Protein AF-A0A9E2F1D5-F1 (afdb_monomer_lite)

Foldseek 3Di:
DDDDDDDPDPDDDDDPDDDDPPDQDPVNLVVQLVVQLVVVCVVVVVPDDSVVSSVVSNVVSVVVVVVVD

Organism: Psychracetigena formicireducens (NCBI:txid2986056)

Structure (mmCIF, N/CA/C/O backbone):
data_AF-A0A9E2F1D5-F1
#
_entry.id   AF-A0A9E2F1D5-F1
#
loop_
_atom_site.group_PDB
_atom_site.id
_atom_site.type_symbol
_atom_site.label_atom_id
_atom_site.label_alt_id
_atom_site.label_comp_id
_atom_site.label_asym_id
_atom_site.label_entity_id
_atom_site.label_seq_id
_atom_site.pdbx_PDB_ins_code
_atom_site.Cartn_x
_atom_site.Cartn_y
_atom_site.Cartn_z
_atom_site.occupancy
_atom_site.B_iso_or_equiv
_atom_site.auth_seq_id
_atom_site.auth_comp_id
_atom_site.auth_asym_id
_atom_site.auth_atom_id
_atom_site.pdbx_PDB_model_num
ATOM 1 N N . MET A 1 1 ? -14.028 44.613 -19.759 1.00 50.78 1 MET A N 1
ATOM 2 C CA . MET A 1 1 ? -14.670 43.432 -19.139 1.00 50.78 1 MET A CA 1
ATOM 3 C C . MET A 1 1 ? -13.745 42.913 -18.052 1.00 50.78 1 MET A C 1
ATOM 5 O O . MET A 1 1 ? -12.676 42.424 -18.380 1.00 50.78 1 MET A O 1
ATOM 9 N N . ILE A 1 2 ? -14.104 43.083 -16.779 1.00 49.28 2 ILE A N 1
ATOM 10 C CA . ILE A 1 2 ? -13.332 42.569 -15.639 1.00 49.28 2 ILE A CA 1
ATOM 11 C C . ILE A 1 2 ? -14.125 41.386 -15.080 1.00 49.28 2 ILE A C 1
ATOM 13 O O . ILE A 1 2 ? -15.299 41.558 -14.759 1.00 49.28 2 ILE A O 1
ATOM 17 N N . LYS A 1 3 ? -13.519 40.201 -14.977 1.00 55.00 3 LYS A N 1
ATOM 18 C CA . LYS A 1 3 ? -14.048 39.103 -14.159 1.00 55.00 3 LYS A CA 1
ATOM 19 C C . LYS A 1 3 ? -12.958 38.635 -13.197 1.00 55.00 3 LYS A C 1
ATOM 21 O O . LYS A 1 3 ? -11.813 38.427 -13.584 1.00 55.00 3 LYS A O 1
ATOM 26 N N . GLN A 1 4 ? -13.355 38.595 -11.934 1.00 48.19 4 GLN A N 1
ATOM 27 C CA . GLN A 1 4 ? -12.581 38.351 -10.723 1.00 48.19 4 GLN A CA 1
ATOM 28 C C . GLN A 1 4 ? -12.221 36.856 -10.587 1.00 48.19 4 GLN A C 1
ATOM 30 O O . GLN A 1 4 ? -12.977 36.004 -11.035 1.00 48.19 4 GLN A O 1
ATOM 35 N N . THR A 1 5 ? -10.971 36.555 -10.215 1.00 46.53 5 THR A N 1
ATOM 36 C CA . THR A 1 5 ? -10.509 35.919 -8.957 1.00 46.53 5 THR A CA 1
ATOM 37 C C . THR A 1 5 ? -11.034 34.523 -8.632 1.00 46.53 5 THR A C 1
ATOM 39 O O . THR A 1 5 ? -12.218 34.376 -8.380 1.00 46.53 5 THR A O 1
ATOM 42 N N . GLU A 1 6 ? -10.106 33.593 -8.373 1.00 51.00 6 GLU A N 1
ATOM 43 C CA . GLU A 1 6 ? -10.179 32.710 -7.201 1.00 51.00 6 GLU A CA 1
ATOM 44 C C . GLU A 1 6 ? -8.765 32.270 -6.774 1.00 51.00 6 GLU A C 1
ATOM 46 O O . GLU A 1 6 ? -8.118 31.416 -7.375 1.00 51.00 6 GLU A O 1
ATOM 51 N N . LYS A 1 7 ? -8.250 32.916 -5.719 1.00 45.06 7 LYS A N 1
ATOM 52 C CA . LYS A 1 7 ? -7.096 32.433 -4.956 1.00 45.06 7 LYS A CA 1
ATOM 53 C C . LYS A 1 7 ? -7.579 31.257 -4.112 1.00 45.06 7 LYS A C 1
ATOM 55 O O . LYS A 1 7 ? -8.291 31.475 -3.133 1.00 45.06 7 LYS A O 1
ATOM 60 N N . VAL A 1 8 ? -7.158 30.038 -4.444 1.00 49.16 8 VAL A N 1
ATOM 61 C CA . VAL A 1 8 ? -7.350 28.875 -3.568 1.00 49.16 8 VAL A CA 1
ATOM 62 C C . VAL A 1 8 ? -6.535 29.094 -2.293 1.00 49.16 8 VAL A C 1
ATOM 64 O O . VAL A 1 8 ? -5.313 28.943 -2.264 1.00 49.16 8 VAL A O 1
ATOM 67 N N . LYS A 1 9 ? -7.226 29.500 -1.226 1.00 42.50 9 LYS A N 1
ATOM 68 C CA . LYS A 1 9 ? -6.691 29.531 0.134 1.00 42.50 9 LYS A CA 1
ATOM 69 C C . LYS A 1 9 ? -6.523 28.088 0.605 1.00 42.50 9 LYS A C 1
ATOM 71 O O . LYS A 1 9 ? -7.497 27.431 0.955 1.00 42.50 9 LYS A O 1
ATOM 76 N N . ARG A 1 10 ? -5.284 27.597 0.634 1.00 52.84 10 ARG A N 1
ATOM 77 C CA . ARG A 1 10 ? -4.928 26.431 1.449 1.00 52.84 10 ARG A CA 1
ATOM 78 C C . ARG A 1 10 ? -4.913 26.885 2.906 1.00 52.84 10 ARG A C 1
ATOM 80 O O . ARG A 1 10 ? -3.957 27.517 3.344 1.00 52.84 10 ARG A O 1
ATOM 87 N N . SER A 1 11 ? -5.991 26.610 3.628 1.00 46.19 11 SER A N 1
ATOM 88 C CA . SER A 1 11 ? -5.986 26.671 5.089 1.00 46.19 11 SER A CA 1
ATOM 89 C C . SER A 1 11 ? -5.486 25.329 5.631 1.00 46.19 11 SER A C 1
ATOM 91 O O . SER A 1 11 ? -5.996 24.297 5.193 1.00 46.19 11 SER A O 1
ATOM 93 N N . PRO A 1 12 ? -4.525 25.300 6.573 1.00 51.06 12 PRO A N 1
ATOM 94 C CA . PRO A 1 12 ? -4.166 24.076 7.265 1.00 51.06 12 PRO A CA 1
ATOM 95 C C . PRO A 1 12 ? -5.228 23.829 8.339 1.00 51.06 12 PRO A C 1
ATOM 97 O O . PRO A 1 12 ? -5.243 24.472 9.386 1.00 51.06 12 PRO A O 1
ATOM 100 N N . ALA A 1 13 ? -6.153 22.924 8.054 1.00 51.78 13 ALA A N 1
ATOM 101 C CA . ALA A 1 13 ? -7.037 22.333 9.048 1.00 51.78 13 ALA A CA 1
ATOM 102 C C . ALA A 1 13 ? -6.621 20.862 9.169 1.00 51.78 13 ALA A C 1
ATOM 104 O O . ALA A 1 13 ? -6.514 20.182 8.160 1.00 51.78 13 ALA A O 1
ATOM 105 N N . GLY A 1 14 ? -6.325 20.302 10.329 1.00 48.81 14 GLY A N 1
ATOM 106 C CA . GLY A 1 14 ? -6.450 20.797 11.685 1.00 48.81 14 GLY A CA 1
ATOM 107 C C . GLY A 1 14 ? -6.340 19.595 12.624 1.00 48.81 14 GLY A C 1
ATOM 108 O O . GLY A 1 14 ? -6.596 18.470 12.217 1.00 48.81 14 GLY A O 1
ATOM 109 N N . GLY A 1 15 ? -5.968 19.860 13.875 1.00 45.78 15 GLY A N 1
ATOM 110 C CA . GLY A 1 15 ? -6.310 19.016 15.019 1.00 45.78 15 GLY A CA 1
ATOM 111 C C . GLY A 1 15 ? -5.649 17.641 15.089 1.00 45.78 15 GLY A C 1
ATOM 112 O O . GLY A 1 15 ? -6.108 16.673 14.499 1.00 45.78 15 GLY A O 1
ATOM 113 N N . ARG A 1 16 ? -4.649 17.514 15.963 1.00 58.06 16 ARG A N 1
ATOM 114 C CA . ARG A 1 16 ? -4.250 16.218 16.519 1.00 58.06 16 ARG A CA 1
ATOM 115 C C . ARG A 1 16 ? -5.418 15.666 17.348 1.00 58.06 16 ARG A C 1
ATOM 117 O O . ARG A 1 16 ? -5.617 16.099 18.484 1.00 58.06 16 ARG A O 1
ATOM 124 N N . ILE A 1 17 ? -6.203 14.756 16.777 1.00 57.00 17 ILE A N 1
ATOM 125 C CA . ILE A 1 17 ? -7.278 14.055 17.488 1.00 57.00 17 ILE A CA 1
ATOM 126 C C . ILE A 1 17 ? -6.639 12.962 18.360 1.00 57.00 17 ILE A C 1
ATOM 128 O O . ILE A 1 17 ? -5.810 12.182 17.900 1.00 57.00 17 ILE A O 1
ATOM 132 N N . LYS A 1 18 ? -6.964 12.977 19.657 1.00 55.19 18 LYS A N 1
ATOM 133 C CA . LYS A 1 18 ? -6.534 11.995 20.670 1.00 55.19 18 LYS A CA 1
ATOM 134 C C . LYS A 1 18 ? -7.420 10.736 20.605 1.00 55.19 18 LYS A C 1
ATOM 136 O O . LYS A 1 18 ? -8.548 10.834 20.129 1.00 55.19 18 LYS A O 1
ATOM 141 N N . PRO A 1 19 ? -6.926 9.571 21.063 1.00 52.09 19 PRO A N 1
ATOM 142 C CA . PRO A 1 19 ? -7.259 8.283 20.469 1.00 52.09 19 PRO A CA 1
ATOM 143 C C . PRO A 1 19 ? -8.662 7.817 20.857 1.00 52.09 19 PRO A C 1
ATOM 145 O O . PRO A 1 19 ? -8.934 7.502 22.016 1.00 52.09 19 PRO A O 1
ATOM 148 N N . ALA A 1 20 ? -9.544 7.729 19.862 1.00 53.47 20 ALA A N 1
ATOM 149 C CA . ALA A 1 20 ? -10.605 6.734 19.895 1.00 53.47 20 ALA A CA 1
ATOM 150 C C . ALA A 1 20 ? -9.934 5.353 19.805 1.00 53.47 20 ALA A C 1
ATOM 152 O O . ALA A 1 20 ? -8.912 5.241 19.135 1.00 53.47 20 ALA A O 1
ATOM 153 N N . SER A 1 21 ? -10.468 4.355 20.523 1.00 54.38 21 SER A N 1
ATOM 154 C CA . SER A 1 21 ? -10.097 2.923 20.477 1.00 54.38 21 SER A CA 1
ATOM 155 C C . SER A 1 21 ? -9.250 2.553 19.255 1.00 54.38 21 SER A C 1
ATOM 157 O O . SER A 1 21 ? -9.730 2.807 18.157 1.00 54.38 21 SER A O 1
ATOM 159 N N . GLU A 1 22 ? -8.063 1.962 19.489 1.00 62.19 22 GLU A N 1
ATOM 160 C CA . GLU A 1 22 ? -6.956 1.545 18.584 1.00 62.19 22 GLU A CA 1
ATOM 161 C C . GLU A 1 22 ? -7.381 0.795 17.302 1.00 62.19 22 G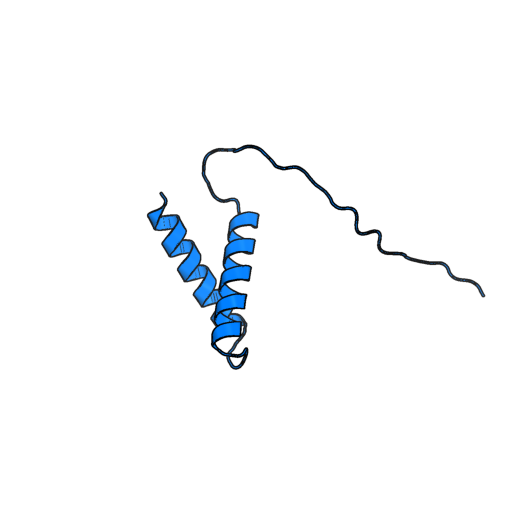LU A C 1
ATOM 163 O O . GLU A 1 22 ? -6.924 -0.298 16.978 1.00 62.19 22 GLU A O 1
ATOM 168 N N . LYS A 1 23 ? -8.316 1.358 16.557 1.00 75.94 23 LYS A N 1
ATOM 169 C CA . LYS A 1 23 ? -8.866 0.845 15.321 1.00 75.94 23 LYS A CA 1
ATOM 170 C C . LYS A 1 23 ? -8.542 1.894 14.288 1.00 75.94 23 LYS A C 1
ATOM 172 O O . LYS A 1 23 ? -9.073 2.999 14.329 1.00 75.94 23 LYS A O 1
ATOM 177 N N . VAL A 1 24 ? -7.651 1.517 13.387 1.00 85.69 24 VAL A N 1
ATOM 178 C CA . VAL A 1 24 ? -7.261 2.338 12.248 1.00 85.69 24 VAL A CA 1
ATOM 179 C C . VAL A 1 24 ? -8.520 2.759 11.490 1.00 85.69 24 VAL A C 1
ATOM 181 O O . VAL A 1 24 ? -9.330 1.915 11.091 1.00 85.69 24 VAL A O 1
ATOM 184 N N . THR A 1 25 ? -8.702 4.069 11.345 1.00 91.12 25 THR A N 1
ATOM 185 C CA . THR A 1 25 ? -9.814 4.673 10.603 1.00 91.12 25 THR A CA 1
ATOM 186 C C . THR A 1 25 ? -9.695 4.382 9.105 1.00 91.12 25 THR A C 1
ATOM 188 O O . THR A 1 25 ? -8.648 3.950 8.614 1.00 91.12 25 THR A O 1
ATOM 191 N N . ALA A 1 26 ? -10.771 4.593 8.343 1.00 91.06 26 ALA A N 1
ATOM 192 C CA . ALA A 1 26 ? -10.742 4.372 6.896 1.00 91.06 26 ALA A CA 1
ATOM 193 C C . ALA A 1 26 ? -9.755 5.325 6.200 1.00 91.06 26 ALA A C 1
ATOM 195 O O . ALA A 1 26 ? -9.042 4.919 5.284 1.00 91.06 26 ALA A O 1
ATOM 196 N N . GLU A 1 27 ? -9.680 6.563 6.680 1.00 93.75 27 GLU A N 1
ATOM 197 C CA . GLU A 1 27 ? -8.767 7.597 6.206 1.00 93.75 27 GLU A CA 1
ATOM 198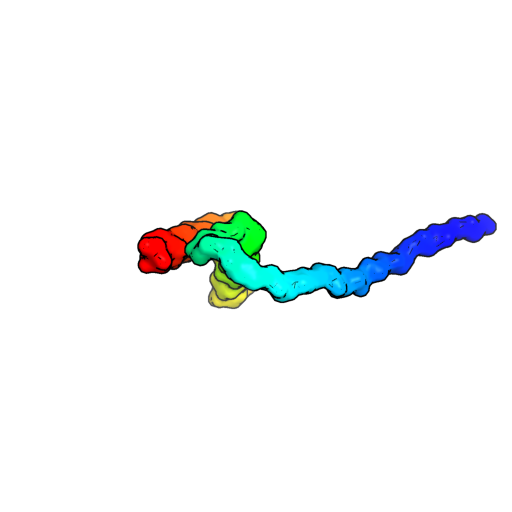 C C . GLU A 1 27 ? -7.310 7.226 6.498 1.00 93.75 27 GLU A C 1
ATOM 200 O O . GLU A 1 27 ? -6.454 7.337 5.623 1.00 93.75 27 GLU A O 1
ATOM 205 N N . GLU A 1 28 ? -7.020 6.719 7.698 1.00 94.12 28 GLU A N 1
ATOM 206 C CA . GLU A 1 28 ? -5.676 6.243 8.040 1.00 94.12 28 GLU A CA 1
ATOM 207 C C . GLU A 1 28 ? -5.278 5.031 7.192 1.00 94.12 28 GLU A C 1
ATOM 209 O O . GLU A 1 28 ? -4.167 5.003 6.662 1.00 94.12 28 GLU A O 1
ATOM 214 N N . ARG A 1 29 ? -6.192 4.071 6.978 1.00 95.56 29 ARG A N 1
ATOM 215 C CA . ARG A 1 29 ? -5.954 2.943 6.060 1.00 95.56 29 ARG A CA 1
ATOM 216 C C . ARG A 1 29 ? -5.624 3.434 4.657 1.00 95.56 29 ARG A C 1
ATOM 218 O O . ARG A 1 29 ? -4.658 2.961 4.065 1.00 95.56 29 ARG A O 1
ATOM 225 N N . TYR A 1 30 ? -6.393 4.390 4.142 1.00 97.19 30 TYR A N 1
ATOM 226 C CA . TYR A 1 30 ? -6.159 4.980 2.828 1.00 97.19 30 TYR A CA 1
ATOM 227 C C . TYR A 1 30 ? -4.761 5.611 2.726 1.00 97.19 30 TYR A C 1
ATOM 229 O O . TYR A 1 30 ? -4.036 5.318 1.777 1.00 97.19 30 TYR A O 1
ATOM 237 N N . CYS A 1 31 ? -4.343 6.405 3.718 1.00 97.50 31 CYS A N 1
ATOM 238 C CA . CYS A 1 31 ? -3.003 7.000 3.739 1.00 97.50 31 CYS A CA 1
ATOM 239 C C . CYS A 1 31 ? -1.901 5.931 3.741 1.00 97.50 31 CYS A C 1
ATOM 241 O O . CYS A 1 31 ? -0.954 6.026 2.964 1.00 97.50 31 CYS A O 1
ATOM 243 N N . MET A 1 32 ? -2.053 4.876 4.547 1.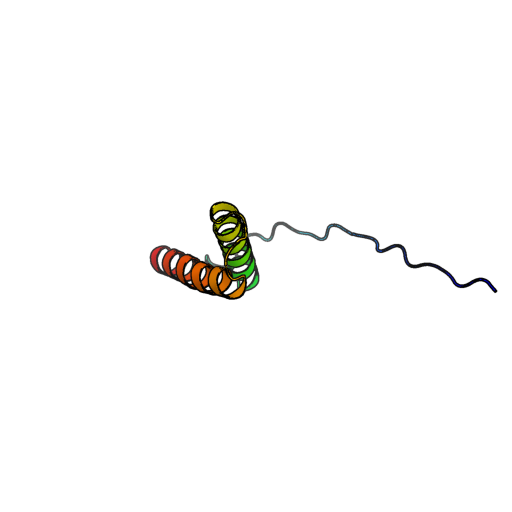00 96.50 32 MET A N 1
ATOM 244 C CA . MET A 1 32 ? -1.093 3.769 4.596 1.00 96.50 32 MET A CA 1
ATOM 245 C 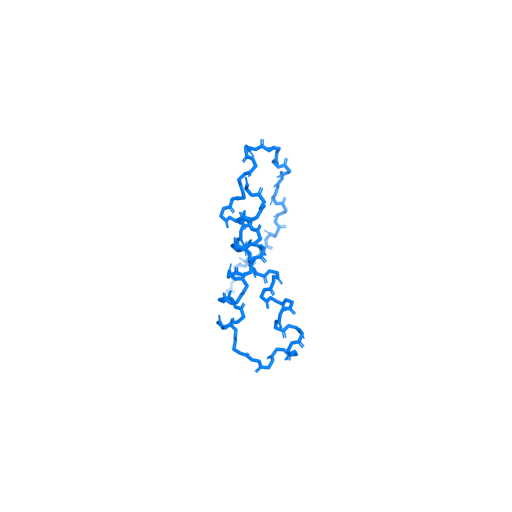C . MET A 1 32 ? -0.978 3.042 3.249 1.00 96.50 32 MET A C 1
ATOM 247 O O . MET A 1 32 ? 0.128 2.720 2.811 1.00 96.50 32 MET A O 1
ATOM 251 N N . ILE A 1 33 ? -2.111 2.791 2.586 1.00 97.75 33 ILE A N 1
ATOM 252 C CA . ILE A 1 33 ? -2.154 2.152 1.264 1.00 97.75 33 ILE A CA 1
ATOM 253 C C . ILE A 1 33 ? -1.479 3.053 0.230 1.00 97.75 33 ILE A C 1
ATOM 255 O O . ILE A 1 33 ? -0.626 2.585 -0.523 1.00 97.75 33 ILE A O 1
ATOM 259 N N . GLN A 1 34 ? -1.812 4.345 0.220 1.00 98.19 34 GLN A N 1
ATOM 260 C CA . GLN A 1 34 ? -1.245 5.316 -0.710 1.00 98.19 34 GLN A CA 1
ATOM 261 C C . GLN A 1 34 ? 0.281 5.406 -0.573 1.00 98.19 34 GLN A C 1
ATOM 263 O O . GLN A 1 34 ? 0.992 5.343 -1.577 1.00 98.19 34 GLN A O 1
ATOM 268 N N . GLU A 1 35 ? 0.791 5.533 0.654 1.00 98.06 35 GLU A N 1
ATOM 269 C CA . GLU A 1 35 ? 2.231 5.582 0.926 1.00 98.06 35 GLU A CA 1
ATOM 270 C C . GLU A 1 35 ? 2.927 4.296 0.469 1.00 98.06 35 GLU A C 1
ATOM 272 O O . GLU A 1 35 ? 3.950 4.345 -0.215 1.00 98.06 35 GLU A O 1
ATOM 277 N N . HIS A 1 36 ? 2.351 3.132 0.780 1.00 97.69 36 HIS A N 1
ATOM 278 C CA . HIS A 1 36 ? 2.937 1.851 0.401 1.00 97.69 36 HIS A CA 1
ATOM 279 C C . HIS A 1 36 ? 2.918 1.630 -1.120 1.00 97.69 36 HIS A C 1
ATOM 281 O O . HIS A 1 36 ? 3.896 1.135 -1.684 1.00 97.69 36 HIS A O 1
ATOM 287 N N . ALA A 1 37 ? 1.837 2.016 -1.803 1.00 98.19 37 ALA A N 1
ATOM 288 C CA . ALA A 1 37 ? 1.741 1.950 -3.259 1.00 98.19 37 ALA A CA 1
ATOM 289 C C . ALA A 1 37 ? 2.777 2.867 -3.923 1.00 98.19 37 ALA A C 1
ATOM 291 O O . ALA A 1 37 ? 3.460 2.438 -4.853 1.00 98.19 37 ALA A O 1
ATOM 292 N N . TYR A 1 38 ? 2.945 4.091 -3.411 1.00 97.94 38 TYR A N 1
ATOM 293 C CA . TYR A 1 38 ? 3.950 5.034 -3.902 1.00 97.94 38 TYR A CA 1
ATOM 294 C C . TYR A 1 38 ? 5.367 4.471 -3.761 1.00 97.94 38 TYR A C 1
ATOM 296 O O . TYR A 1 38 ? 6.104 4.433 -4.741 1.00 97.94 38 TYR A O 1
ATOM 304 N N . LEU A 1 39 ? 5.736 3.971 -2.577 1.00 97.56 39 LEU A N 1
ATOM 305 C CA . LEU A 1 39 ? 7.066 3.399 -2.338 1.00 97.56 39 LEU A CA 1
ATOM 306 C C . LEU A 1 39 ? 7.322 2.151 -3.188 1.00 97.56 39 LEU A C 1
ATOM 308 O O . LEU A 1 39 ? 8.447 1.908 -3.622 1.00 97.56 39 LEU A O 1
ATOM 312 N N . GLN A 1 40 ? 6.293 1.336 -3.429 1.00 96.69 40 GLN A N 1
ATOM 313 C CA . GLN A 1 40 ? 6.416 0.168 -4.295 1.00 96.69 40 GLN A CA 1
ATOM 314 C C . GLN A 1 40 ? 6.623 0.571 -5.758 1.00 96.69 40 GLN A C 1
ATOM 316 O O . GLN A 1 40 ? 7.470 -0.017 -6.430 1.00 96.69 40 GLN A O 1
ATOM 321 N N . ALA A 1 41 ? 5.885 1.575 -6.230 1.00 97.50 41 ALA A N 1
ATOM 322 C CA . ALA A 1 41 ? 6.065 2.126 -7.564 1.00 97.50 41 ALA A CA 1
ATOM 323 C C . ALA A 1 41 ? 7.449 2.778 -7.707 1.00 97.50 41 ALA A C 1
ATOM 325 O O . ALA A 1 41 ? 8.128 2.534 -8.696 1.00 97.50 41 ALA A O 1
ATOM 326 N N . GLU A 1 42 ? 7.912 3.522 -6.699 1.00 98.00 42 GLU A N 1
ATOM 327 C CA . GLU A 1 42 ? 9.243 4.139 -6.671 1.00 98.00 42 GLU A CA 1
ATOM 328 C C . GLU A 1 42 ? 10.362 3.093 -6.770 1.00 98.00 42 GLU A C 1
ATOM 330 O O . GLU A 1 42 ? 11.288 3.259 -7.562 1.00 98.00 42 GLU A O 1
ATOM 335 N N . LYS A 1 43 ? 10.251 1.973 -6.041 1.00 96.50 43 LYS A N 1
ATOM 336 C CA . LYS A 1 43 ? 11.201 0.846 -6.132 1.00 96.50 43 LYS A CA 1
ATOM 337 C C . LYS A 1 43 ? 11.265 0.220 -7.522 1.00 96.50 43 LYS A C 1
ATOM 339 O O . LYS A 1 43 ? 12.317 -0.276 -7.912 1.00 96.50 43 LYS A O 1
ATOM 344 N N . ASP A 1 44 ? 10.151 0.235 -8.244 1.00 95.75 44 ASP A N 1
ATOM 345 C CA . ASP A 1 44 ? 10.057 -0.220 -9.632 1.00 95.75 44 ASP A CA 1
ATOM 346 C C . ASP A 1 44 ? 10.292 0.919 -10.643 1.00 95.75 44 ASP A C 1
ATOM 348 O O . ASP A 1 44 ? 10.001 0.799 -11.831 1.00 95.75 44 ASP A O 1
ATOM 352 N N . ASN A 1 45 ? 10.796 2.068 -10.182 1.00 97.38 45 ASN A N 1
ATOM 353 C CA . ASN A 1 45 ? 11.062 3.242 -11.009 1.00 97.38 45 ASN A CA 1
ATOM 354 C C . ASN A 1 45 ? 9.824 3.719 -11.807 1.00 97.38 45 ASN A C 1
ATOM 356 O O . ASN A 1 45 ? 9.947 4.257 -12.910 1.00 97.38 45 ASN A O 1
ATOM 360 N N . PHE A 1 46 ? 8.635 3.501 -11.238 1.00 95.25 46 PHE A N 1
ATOM 361 C CA . PHE A 1 46 ? 7.310 3.783 -11.794 1.00 95.25 46 PHE A CA 1
ATOM 362 C C . PHE A 1 46 ? 7.038 3.107 -13.148 1.00 95.25 46 PHE A C 1
ATOM 364 O O . PHE A 1 46 ? 6.286 3.643 -13.961 1.00 95.25 46 PHE A O 1
ATOM 371 N N . SER A 1 47 ? 7.648 1.944 -13.408 1.00 96.75 47 SER A N 1
ATOM 372 C CA . SER A 1 47 ? 7.554 1.275 -14.713 1.00 96.75 47 SER A CA 1
ATOM 373 C C . SER A 1 47 ? 6.334 0.353 -14.865 1.00 96.75 47 SER A C 1
ATOM 375 O O . SER A 1 47 ? 5.835 0.162 -15.974 1.00 96.75 47 SER A O 1
ATOM 377 N N . GLY A 1 48 ? 5.837 -0.210 -13.760 1.00 93.75 48 GLY A N 1
ATOM 378 C CA . GLY A 1 48 ? 4.641 -1.063 -13.736 1.00 93.75 48 GLY A CA 1
ATOM 379 C C . GLY A 1 48 ? 3.285 -0.341 -13.658 1.00 93.75 48 GLY A C 1
ATOM 380 O O 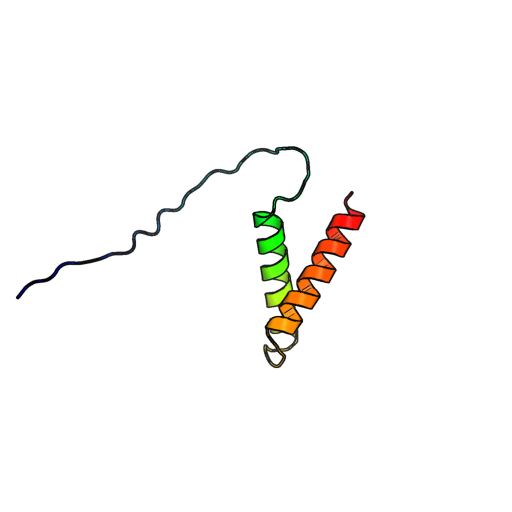. GLY A 1 48 ? 3.176 0.879 -13.742 1.00 93.75 48 GLY A O 1
ATOM 381 N N . ASP A 1 49 ? 2.224 -1.135 -13.485 1.00 96.44 49 ASP A N 1
ATOM 382 C CA . ASP A 1 49 ? 0.830 -0.674 -13.466 1.00 96.44 49 ASP A CA 1
ATOM 383 C C . ASP A 1 49 ? 0.427 -0.044 -12.110 1.00 96.44 49 ASP A C 1
ATOM 385 O O . ASP A 1 49 ? 0.495 -0.725 -11.078 1.00 96.44 49 ASP A O 1
ATOM 389 N N . PRO A 1 50 ? -0.064 1.213 -12.088 1.00 94.25 50 PRO A N 1
ATOM 390 C CA . PRO A 1 50 ? -0.566 1.872 -10.882 1.00 94.25 50 PRO A CA 1
ATOM 391 C C . PRO A 1 50 ? -1.633 1.076 -10.122 1.00 94.25 50 PRO A C 1
ATOM 393 O O . PRO A 1 50 ? -1.590 1.016 -8.891 1.00 94.25 50 PRO A O 1
ATOM 396 N N . CYS A 1 51 ? -2.570 0.433 -10.829 1.00 97.06 51 CYS A N 1
ATOM 397 C CA . CYS A 1 51 ? -3.626 -0.354 -10.187 1.00 97.06 51 CYS A CA 1
ATOM 398 C C . CYS A 1 51 ? -3.041 -1.564 -9.454 1.00 97.06 51 CYS A C 1
ATOM 400 O O . CYS A 1 51 ? -3.439 -1.875 -8.331 1.00 97.06 51 CYS A O 1
ATOM 402 N N . ARG A 1 52 ? -2.037 -2.212 -10.049 1.00 97.38 52 ARG A N 1
ATOM 403 C CA . ARG A 1 52 ? -1.323 -3.328 -9.426 1.00 97.38 52 ARG A CA 1
ATOM 404 C C . ARG A 1 52 ? -0.577 -2.917 -8.156 1.00 97.38 52 ARG A C 1
ATOM 406 O O . ARG A 1 52 ? -0.578 -3.683 -7.188 1.00 97.38 52 ARG A O 1
ATOM 413 N N . TYR A 1 53 ? 0.025 -1.727 -8.124 1.00 97.38 53 TYR A N 1
ATOM 414 C CA . TYR A 1 53 ? 0.662 -1.207 -6.908 1.00 97.38 53 TYR A CA 1
ATOM 415 C C . TYR A 1 53 ? -0.335 -0.957 -5.793 1.00 97.38 53 TYR A C 1
ATOM 417 O O . TYR A 1 53 ? -0.066 -1.324 -4.650 1.00 97.38 53 TYR A O 1
ATOM 425 N N . TRP A 1 54 ? -1.495 -0.407 -6.138 1.00 97.06 54 TRP A N 1
ATOM 426 C CA . TRP A 1 54 ? -2.567 -0.175 -5.184 1.00 97.06 54 TRP A CA 1
ATOM 427 C C . TRP A 1 54 ? -3.071 -1.480 -4.560 1.00 97.06 54 TRP A C 1
ATOM 429 O O . TRP A 1 54 ? -3.045 -1.626 -3.344 1.00 97.06 54 TRP A O 1
ATOM 439 N N . VAL A 1 55 ? -3.420 -2.475 -5.381 1.00 97.94 55 VAL A N 1
ATOM 440 C CA . VAL A 1 55 ? -3.909 -3.782 -4.900 1.00 97.94 55 VAL A CA 1
ATOM 441 C C . VAL A 1 55 ? -2.865 -4.493 -4.032 1.00 97.94 55 VAL A C 1
ATOM 443 O O . VAL A 1 55 ? -3.190 -5.089 -3.005 1.00 97.94 55 VAL A O 1
ATOM 446 N N . THR A 1 56 ? -1.588 -4.413 -4.414 1.00 97.56 56 THR A N 1
ATOM 447 C CA . THR A 1 56 ? -0.498 -5.002 -3.620 1.00 97.56 56 THR A CA 1
ATOM 448 C C . THR A 1 56 ? -0.346 -4.292 -2.271 1.00 97.56 56 THR A C 1
ATOM 450 O O . THR A 1 56 ? -0.133 -4.945 -1.250 1.00 97.56 56 THR A O 1
ATOM 453 N N . ALA A 1 57 ? -0.472 -2.963 -2.256 1.00 97.81 57 ALA A N 1
ATOM 454 C CA . ALA A 1 57 ? -0.416 -2.156 -1.044 1.00 97.81 57 ALA A CA 1
ATOM 455 C C . ALA A 1 57 ? -1.605 -2.416 -0.108 1.00 97.81 57 ALA A C 1
ATOM 457 O O . ALA A 1 57 ? -1.397 -2.551 1.095 1.00 97.81 57 ALA A O 1
ATOM 458 N N . GLU A 1 58 ? -2.820 -2.560 -0.646 1.00 97.75 58 GLU A N 1
ATOM 459 C CA . GLU A 1 58 ? -4.014 -2.949 0.119 1.00 97.75 58 GLU A CA 1
ATOM 460 C C . GLU A 1 58 ? -3.794 -4.266 0.862 1.00 97.75 58 GLU A C 1
ATOM 462 O O . GLU A 1 58 ? -3.926 -4.315 2.085 1.00 97.75 58 GLU A O 1
ATOM 467 N N . ALA A 1 59 ? -3.354 -5.309 0.150 1.00 97.56 59 ALA A N 1
ATOM 468 C CA . ALA A 1 59 ?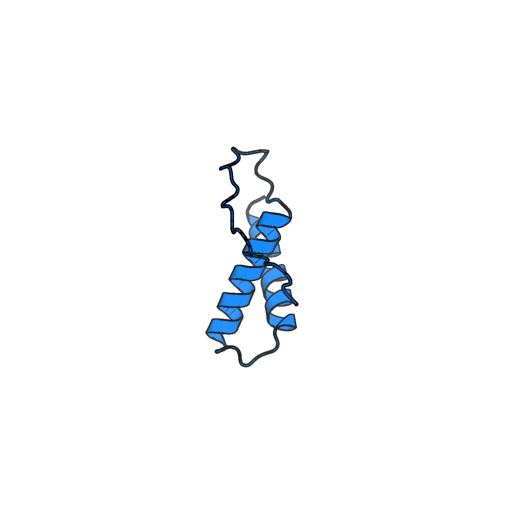 -3.081 -6.610 0.754 1.00 97.56 59 ALA A CA 1
ATOM 469 C C . ALA A 1 59 ? -1.987 -6.543 1.837 1.00 97.56 59 ALA A C 1
ATOM 471 O O . ALA A 1 59 ? -2.089 -7.208 2.870 1.00 97.56 59 ALA A O 1
ATOM 472 N N . ALA A 1 60 ? -0.943 -5.735 1.623 1.00 96.75 60 ALA A N 1
ATOM 473 C CA . ALA A 1 60 ? 0.145 -5.565 2.583 1.00 96.75 60 ALA A CA 1
ATOM 474 C C . ALA A 1 60 ? -0.312 -4.844 3.862 1.00 96.75 60 ALA A C 1
ATOM 476 O O . ALA A 1 60 ? 0.017 -5.279 4.969 1.00 96.75 60 ALA A O 1
ATOM 477 N N . VAL A 1 61 ? -1.089 -3.765 3.720 1.00 95.19 61 VAL A N 1
ATOM 478 C CA . VAL A 1 61 ? -1.646 -3.011 4.850 1.00 95.19 61 VAL A CA 1
ATOM 479 C C . VAL A 1 61 ? -2.629 -3.872 5.633 1.00 95.19 61 VAL A C 1
ATOM 481 O O . VAL A 1 61 ? -2.508 -3.961 6.853 1.00 95.19 61 VAL A O 1
ATOM 484 N N . ASP A 1 62 ? -3.539 -4.574 4.960 1.00 94.19 62 ASP A N 1
ATOM 485 C CA . ASP A 1 62 ? -4.508 -5.444 5.628 1.00 94.19 62 ASP A CA 1
ATOM 486 C C . ASP A 1 62 ? -3.817 -6.586 6.387 1.00 94.19 62 ASP A C 1
ATOM 488 O O . ASP A 1 62 ? -4.168 -6.867 7.535 1.00 94.19 62 ASP A O 1
ATOM 492 N N . ALA A 1 63 ? -2.774 -7.193 5.810 1.00 95.44 63 ALA A N 1
ATOM 493 C CA . ALA A 1 63 ? -1.968 -8.200 6.498 1.00 95.44 63 ALA A CA 1
ATOM 494 C C . ALA A 1 63 ? -1.243 -7.635 7.732 1.00 95.44 63 ALA A C 1
ATOM 496 O O . ALA A 1 63 ? -1.100 -8.339 8.733 1.00 95.44 63 ALA A O 1
ATOM 497 N N . ARG A 1 64 ? -0.788 -6.376 7.681 1.00 93.62 64 ARG A N 1
ATOM 498 C CA . ARG A 1 64 ? -0.160 -5.699 8.823 1.00 93.62 64 ARG A CA 1
ATOM 499 C C . ARG A 1 64 ? -1.171 -5.453 9.941 1.00 93.62 64 ARG A C 1
ATOM 501 O O . ARG A 1 64 ? -0.932 -5.857 11.074 1.00 93.62 64 ARG A O 1
ATOM 508 N N . LEU A 1 65 ? -2.325 -4.879 9.606 1.00 90.69 65 LEU A N 1
ATOM 509 C CA . LEU A 1 65 ? -3.391 -4.570 10.562 1.00 90.69 65 LEU A CA 1
ATOM 510 C C . LEU A 1 65 ? -4.010 -5.827 11.181 1.00 90.69 65 LEU A C 1
ATOM 512 O O . LEU A 1 65 ? -4.415 -5.809 12.339 1.00 90.69 65 LEU A O 1
ATOM 516 N N . ALA A 1 66 ? -4.057 -6.934 10.436 1.00 90.25 66 ALA A N 1
ATOM 517 C CA . ALA A 1 66 ? -4.501 -8.221 10.962 1.00 90.25 66 ALA A CA 1
ATOM 518 C C . ALA A 1 66 ? -3.546 -8.805 12.018 1.00 90.25 66 ALA A C 1
ATOM 520 O O . ALA A 1 66 ? -3.996 -9.566 12.867 1.00 90.25 66 ALA A O 1
ATOM 521 N N . ARG A 1 67 ? -2.248 -8.467 11.971 1.00 87.94 67 ARG A N 1
ATOM 522 C CA . ARG A 1 67 ? -1.238 -8.897 12.959 1.00 87.94 67 ARG A CA 1
ATOM 523 C C . ARG A 1 67 ? -1.173 -8.000 14.194 1.00 87.94 67 ARG A C 1
ATOM 525 O O . ARG A 1 67 ? -0.644 -8.426 15.211 1.00 87.94 67 ARG A O 1
ATOM 532 N N . GLU A 1 68 ? -1.635 -6.758 14.072 1.00 80.06 68 GLU A N 1
ATOM 533 C CA . GLU A 1 68 ? -1.660 -5.755 15.148 1.00 80.06 68 GLU A CA 1
ATOM 534 C C . GLU A 1 68 ? -2.941 -5.840 16.007 1.00 80.06 68 GLU A C 1
ATOM 536 O O . GLU A 1 68 ? -3.060 -5.122 16.997 1.00 80.06 68 GLU A O 1
ATOM 541 N N . LYS A 1 69 ? -3.885 -6.713 15.631 1.00 59.19 69 LYS A N 1
ATOM 542 C CA . LYS A 1 69 ? -5.080 -7.075 16.408 1.00 59.19 69 LYS A CA 1
ATOM 543 C C . LYS A 1 69 ? -4.810 -8.210 17.386 1.00 59.19 69 LYS A C 1
ATOM 545 O O . LYS A 1 69 ? -5.477 -8.192 18.444 1.00 59.19 69 LYS A O 1
#

Sequence (69 aa):
MIKQTEKVKRSPAGGRIKPASEKVTAEERYCMIQEHAYLQAEKDNFSGDPCRYWVTAEAAVDARLAREK

pLDDT: mean 80.42, std 20.94, range [42.5, 98.19]

Secondary structure (DSSP, 8-state):
-------------------SSS---HHHHHHHHHHHHHHHHHHTTT-S-HHHHHHHHHHHHHHHHHH--

Radius of gyration: 18.16 Å; chains: 1; bounding box: 26×52×40 Å

InterPro domains:
  IPR021327 Protein of unknown function DUF2934 [PF11154] (28-63)